Protein AF-A0A920MWX5-F1 (afdb_monomer)

Solvent-accessible surface area (backbone atoms only — not comparable to full-atom values): 4627 Å² total; per-residue (Å²): 96,74,40,82,66,26,31,54,16,87,44,24,77,92,43,78,79,24,44,46,70,69,58,50,50,55,34,49,78,59,74,29,50,78,35,72,40,83,56,54,59,47,61,27,46,70,45,41,53,52,48,54,54,49,53,49,52,51,49,55,52,25,65,78,67,75,54,55,84,81,38,67,69,51,50,55,57,72,66,61,128

Mean predicted aligned error: 4.02 Å

Sequence (81 aa):
MIASHSSCRYFTPGWERNMGDDEIRRLKDNGGVIQINYGSSFVTQASQDKRAANTEKIKVYAEKNGLSAEDEVLKNLSQKK

pLDDT: mean 93.09, std 7.09, range [54.22, 98.19]

Secondary structure (DSSP, 8-state):
-EEEEE-BGGGSTT-TTSBPHHHHHHHHHTT-EEEE--SGGGT-HHHHHHHHHHHHHHHHHHHHHT--TTSHHHHHHHH--

Foldseek 3Di:
DEQQAAAECVQPPPPPSHDYPVRVVVCVVVVYYYDYHPPPNRRHNVSVVVLVVLVVVLVVVCVVVVHDCPDPVSVVSNPDD

Radius of gyration: 17.2 Å; Cα contacts (8 Å, |Δi|>4): 94; chains: 1; bounding box: 39×18×42 Å

Nearest PDB structures (foldseek):
  3os1-assembly1_B  TM=4.154E-01  e=1.026E+00  Human spumaretrovirus
  4ikf-assembly1_B  TM=4.139E-01  e=4.398E+00  Human spumaretrovirus
  3hpg-assembly3_B-2  TM=3.281E-01  e=6.989E+00  Visna/maedi virus EV1 KV1772

Structure (mmCIF, N/CA/C/O backbone):
data_AF-A0A920MWX5-F1
#
_entry.id   AF-A0A920MWX5-F1
#
loop_
_atom_site.group_PDB
_atom_site.id
_atom_site.type_symbol
_atom_site.label_atom_id
_atom_site.label_alt_id
_atom_site.label_comp_id
_atom_site.label_asym_id
_atom_site.label_entity_id
_atom_site.label_seq_id
_atom_site.pdbx_PDB_ins_code
_atom_site.Cartn_x
_atom_site.Cartn_y
_atom_site.Cartn_z
_atom_site.occupancy
_atom_site.B_iso_or_equiv
_atom_site.auth_seq_id
_atom_site.auth_comp_id
_atom_site.auth_asym_id
_atom_site.auth_atom_id
_atom_site.pdbx_PDB_model_num
ATOM 1 N N . MET A 1 1 ? 23.346 -3.433 -4.496 1.00 85.75 1 MET A N 1
ATOM 2 C CA . MET A 1 1 ? 22.373 -2.691 -3.654 1.00 85.75 1 MET A CA 1
ATOM 3 C C . MET A 1 1 ? 21.123 -3.543 -3.486 1.00 85.75 1 MET A C 1
ATOM 5 O O . MET A 1 1 ? 20.733 -4.183 -4.452 1.00 85.75 1 MET A O 1
ATOM 9 N N . ILE A 1 2 ? 20.526 -3.610 -2.296 1.00 94.81 2 ILE A N 1
ATOM 10 C CA . ILE A 1 2 ? 19.357 -4.470 -2.040 1.00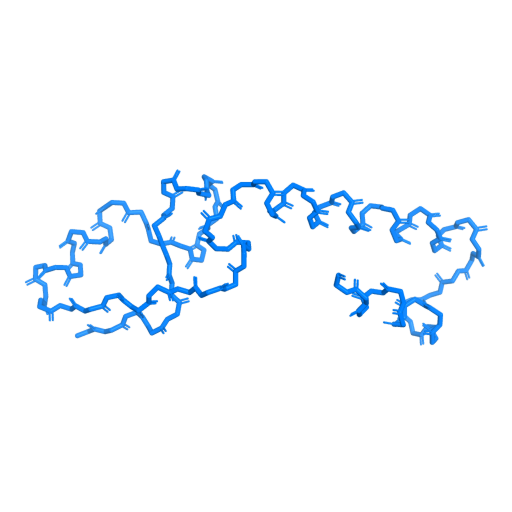 94.81 2 ILE A CA 1
ATOM 11 C C . ILE A 1 2 ? 18.293 -3.674 -1.284 1.00 94.81 2 ILE A C 1
ATOM 13 O O . ILE A 1 2 ? 18.609 -3.013 -0.297 1.00 94.81 2 ILE A O 1
ATOM 17 N N . ALA A 1 3 ? 17.039 -3.787 -1.719 1.00 95.81 3 ALA A N 1
ATOM 18 C CA . ALA A 1 3 ? 15.864 -3.418 -0.938 1.00 95.81 3 ALA A CA 1
ATOM 19 C C . ALA A 1 3 ? 15.247 -4.704 -0.367 1.00 95.81 3 ALA A C 1
ATOM 21 O O . ALA A 1 3 ? 14.484 -5.384 -1.048 1.00 95.81 3 ALA A O 1
ATOM 22 N N . SER A 1 4 ? 15.613 -5.075 0.863 1.00 96.31 4 SER A N 1
ATOM 23 C CA . SER A 1 4 ? 15.318 -6.412 1.415 1.00 96.31 4 SER A CA 1
ATOM 24 C C . SER A 1 4 ? 13.858 -6.639 1.828 1.00 96.31 4 SER A C 1
ATOM 26 O O . SER A 1 4 ? 13.470 -7.761 2.130 1.00 96.31 4 SER A O 1
ATOM 28 N N . HIS A 1 5 ? 13.041 -5.587 1.884 1.00 96.75 5 HIS A N 1
ATOM 29 C CA . HIS A 1 5 ? 11.645 -5.679 2.322 1.00 96.75 5 HIS A CA 1
ATOM 30 C C . HIS A 1 5 ? 10.835 -4.467 1.846 1.00 96.75 5 HIS A C 1
ATOM 32 O O . HIS A 1 5 ? 10.286 -3.698 2.640 1.00 96.75 5 HIS A O 1
ATOM 38 N N . SER A 1 6 ? 10.763 -4.287 0.530 1.00 97.38 6 SER A N 1
ATOM 39 C CA . SER A 1 6 ? 9.978 -3.219 -0.103 1.00 97.38 6 SER A CA 1
ATOM 40 C C . SER A 1 6 ? 9.052 -3.794 -1.175 1.00 97.38 6 SER A C 1
ATOM 42 O O . SER A 1 6 ? 9.008 -5.002 -1.388 1.00 97.38 6 SER A O 1
ATOM 44 N N . SER A 1 7 ? 8.238 -2.971 -1.818 1.00 97.94 7 SER A N 1
ATOM 45 C CA . SER A 1 7 ? 7.341 -3.365 -2.914 1.00 97.94 7 SER A CA 1
ATOM 46 C C . SER A 1 7 ? 7.153 -2.199 -3.886 1.00 97.94 7 SER A C 1
ATOM 48 O O . SER A 1 7 ? 7.742 -1.133 -3.700 1.00 97.94 7 SER A O 1
ATOM 50 N N . CYS A 1 8 ? 6.366 -2.396 -4.945 1.00 97.88 8 CYS A N 1
ATOM 51 C CA . CYS A 1 8 ? 6.134 -1.372 -5.963 1.00 97.88 8 CYS A CA 1
ATOM 52 C C . CYS A 1 8 ? 5.067 -0.372 -5.500 1.00 97.88 8 CYS A C 1
ATOM 54 O O . CYS A 1 8 ? 3.928 -0.758 -5.226 1.00 97.88 8 CYS A O 1
ATOM 56 N N . ARG A 1 9 ? 5.404 0.924 -5.476 1.00 97.88 9 ARG A N 1
ATOM 57 C CA . ARG A 1 9 ? 4.495 2.001 -5.037 1.00 97.88 9 ARG A CA 1
ATOM 58 C C . ARG A 1 9 ? 3.254 2.127 -5.920 1.00 97.88 9 ARG A C 1
ATOM 60 O O . ARG A 1 9 ? 2.230 2.599 -5.447 1.00 97.88 9 ARG A O 1
ATOM 67 N N . TYR A 1 10 ? 3.316 1.638 -7.157 1.00 97.50 10 TYR A N 1
ATOM 68 C CA . TYR A 1 10 ? 2.165 1.534 -8.054 1.00 97.50 10 TYR A CA 1
ATOM 69 C C . TYR A 1 10 ? 0.934 0.879 -7.394 1.00 97.50 10 TYR A C 1
ATOM 71 O O . TYR A 1 10 ? -0.182 1.355 -7.577 1.00 97.50 10 TYR A O 1
ATOM 79 N N . PHE A 1 11 ? 1.125 -0.163 -6.573 1.00 96.44 11 PHE A N 1
ATOM 80 C CA . PHE A 1 11 ? 0.020 -0.874 -5.905 1.00 96.44 11 PHE A CA 1
ATOM 81 C C . PHE A 1 11 ? -0.452 -0.221 -4.597 1.00 96.44 11 PHE A C 1
ATOM 83 O O . PHE A 1 11 ? -1.460 -0.636 -4.021 1.00 96.44 11 PHE A O 1
ATOM 90 N N . THR A 1 12 ? 0.289 0.776 -4.114 1.00 96.69 12 THR A N 1
ATOM 91 C CA . THR A 1 12 ? 0.040 1.495 -2.859 1.00 96.69 12 THR A CA 1
ATOM 92 C C . THR A 1 12 ? 0.444 2.975 -3.006 1.00 96.69 12 THR A C 1
ATOM 94 O O . THR A 1 12 ? 1.490 3.389 -2.479 1.00 96.69 12 THR A O 1
ATOM 97 N N . PRO A 1 13 ? -0.302 3.781 -3.781 1.00 96.31 13 PRO A N 1
ATOM 98 C CA . PRO A 1 13 ? 0.051 5.178 -4.026 1.00 96.31 13 PRO A CA 1
ATOM 99 C C . PRO A 1 13 ? 0.225 5.973 -2.721 1.00 96.31 13 PRO A C 1
ATOM 101 O O . PRO A 1 13 ? -0.536 5.811 -1.776 1.00 96.31 13 PRO A O 1
ATOM 104 N N . GLY A 1 14 ? 1.256 6.821 -2.650 1.00 94.31 14 GLY A N 1
ATOM 105 C CA . GLY A 1 14 ? 1.575 7.608 -1.447 1.00 94.31 14 GLY A CA 1
ATOM 106 C C . GLY A 1 14 ? 2.309 6.847 -0.330 1.00 94.31 14 GLY A C 1
ATOM 107 O O . GLY A 1 14 ? 2.742 7.460 0.641 1.00 94.31 14 GLY A O 1
ATOM 108 N N . TRP A 1 15 ? 2.522 5.532 -0.460 1.00 95.81 15 TRP A N 1
ATOM 109 C CA . TRP A 1 15 ? 3.280 4.752 0.523 1.00 95.81 15 TRP A CA 1
ATOM 110 C C . TRP A 1 15 ? 4.785 4.775 0.224 1.00 95.81 15 TRP A C 1
ATOM 112 O O . TRP A 1 15 ? 5.314 3.903 -0.464 1.00 95.81 15 TRP A O 1
ATOM 122 N N . GLU A 1 16 ? 5.502 5.768 0.751 1.00 95.19 16 GLU A N 1
ATOM 123 C CA . GLU A 1 16 ? 6.937 6.002 0.478 1.00 95.19 16 GLU A CA 1
ATOM 124 C C . GLU A 1 16 ? 7.871 4.880 0.958 1.00 95.19 16 GLU A C 1
ATOM 126 O O . GLU A 1 16 ? 9.020 4.786 0.531 1.00 95.19 16 GLU A O 1
ATOM 131 N N . ARG A 1 17 ? 7.380 3.966 1.806 1.00 95.94 17 ARG A N 1
ATOM 132 C CA . ARG A 1 17 ? 8.108 2.731 2.148 1.00 95.94 17 ARG A CA 1
ATOM 133 C C . ARG A 1 17 ? 8.287 1.798 0.944 1.00 95.94 17 ARG A C 1
ATOM 135 O O . ARG A 1 17 ? 9.215 0.983 0.945 1.00 95.94 17 ARG A O 1
ATOM 142 N N . ASN A 1 18 ? 7.410 1.914 -0.051 1.00 97.69 18 ASN A N 1
ATOM 143 C CA . ASN A 1 18 ? 7.517 1.253 -1.343 1.00 97.69 18 ASN A CA 1
ATOM 144 C C . ASN A 1 18 ? 8.279 2.111 -2.346 1.00 97.69 18 ASN A C 1
ATOM 146 O O . ASN A 1 18 ? 8.206 3.338 -2.298 1.00 97.69 18 ASN A O 1
ATOM 150 N N . MET A 1 19 ? 8.963 1.459 -3.282 1.00 98.19 19 MET A N 1
ATOM 151 C CA . MET A 1 19 ? 9.756 2.124 -4.311 1.00 98.19 19 MET A CA 1
ATOM 152 C C . MET A 1 19 ? 8.872 2.548 -5.487 1.00 98.19 19 MET A C 1
ATOM 154 O O . MET A 1 19 ? 8.071 1.758 -5.994 1.00 98.19 19 MET A O 1
ATOM 158 N N . GLY A 1 20 ? 9.008 3.800 -5.910 1.00 98.06 20 GLY A N 1
ATOM 159 C CA . GLY A 1 20 ? 8.475 4.310 -7.166 1.00 98.06 20 GLY A CA 1
ATOM 160 C C . GLY A 1 20 ? 9.323 3.876 -8.361 1.00 98.06 20 GLY A C 1
ATOM 161 O O . GLY A 1 20 ? 10.434 3.363 -8.214 1.00 98.06 20 GLY A O 1
ATOM 162 N N . ASP A 1 21 ? 8.800 4.101 -9.562 1.00 98.12 21 ASP A N 1
ATOM 163 C CA . ASP A 1 21 ? 9.403 3.581 -10.790 1.00 98.12 21 ASP A CA 1
ATOM 164 C C . ASP A 1 21 ? 10.843 4.062 -11.012 1.00 98.12 21 ASP A C 1
ATOM 166 O O . ASP A 1 21 ? 11.698 3.270 -11.403 1.00 98.12 21 ASP A O 1
ATOM 170 N N . ASP A 1 22 ? 11.145 5.331 -10.726 1.00 97.81 22 ASP A N 1
ATOM 171 C CA . ASP A 1 22 ? 12.495 5.884 -10.904 1.00 97.81 22 ASP A CA 1
ATOM 172 C C . ASP A 1 22 ? 13.510 5.260 -9.942 1.00 97.81 22 ASP A C 1
ATOM 174 O O . ASP A 1 22 ? 14.647 4.966 -10.317 1.00 97.81 22 ASP A O 1
ATOM 178 N N . GLU A 1 23 ? 13.087 4.975 -8.711 1.00 97.38 23 GLU A N 1
ATOM 179 C CA . GLU A 1 23 ? 13.911 4.299 -7.711 1.00 97.38 23 GLU A CA 1
ATOM 180 C C . GLU A 1 23 ? 14.179 2.846 -8.129 1.00 97.38 23 GLU A C 1
ATOM 182 O O . GLU A 1 23 ? 15.304 2.361 -7.989 1.00 97.38 23 GLU A O 1
ATOM 187 N N . ILE A 1 24 ? 13.175 2.163 -8.692 1.00 97.94 24 ILE A N 1
ATOM 188 C CA . ILE A 1 24 ? 13.301 0.795 -9.219 1.00 97.94 24 ILE A CA 1
ATOM 189 C C . ILE A 1 24 ? 14.221 0.765 -10.447 1.00 97.94 24 ILE A C 1
ATOM 191 O O . ILE A 1 24 ? 15.089 -0.106 -10.533 1.00 97.94 24 ILE A O 1
ATOM 195 N N . ARG A 1 25 ? 14.095 1.724 -11.377 1.00 98.00 25 ARG A N 1
ATOM 196 C CA . ARG A 1 25 ? 15.001 1.856 -12.534 1.00 98.00 25 ARG A CA 1
ATOM 197 C C . ARG A 1 25 ? 16.440 2.061 -12.075 1.00 98.00 25 ARG A C 1
ATOM 199 O O . ARG A 1 25 ? 17.319 1.307 -12.480 1.00 98.00 25 ARG A O 1
ATOM 206 N N . ARG A 1 26 ? 16.669 2.983 -11.135 1.00 97.62 26 ARG A N 1
ATOM 207 C CA . ARG A 1 26 ? 17.998 3.206 -10.552 1.00 97.62 26 ARG A CA 1
ATOM 208 C C . ARG A 1 26 ? 18.528 1.965 -9.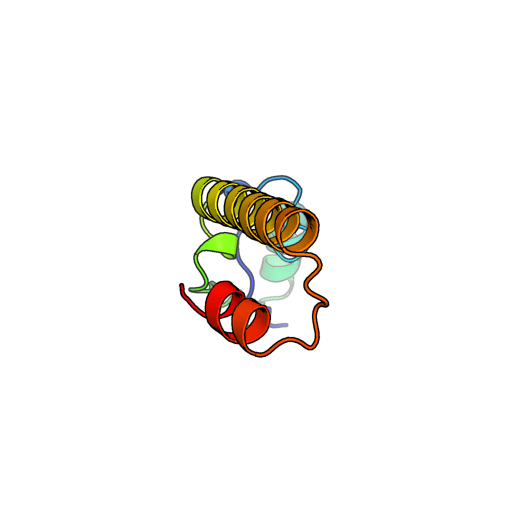830 1.00 97.62 26 ARG A C 1
ATOM 210 O O . ARG A 1 26 ? 19.721 1.682 -9.903 1.00 97.62 26 ARG A O 1
ATOM 217 N N . LEU A 1 27 ? 17.678 1.213 -9.130 1.00 97.25 27 LEU A N 1
ATOM 218 C CA . LEU A 1 27 ? 18.070 -0.052 -8.501 1.00 97.25 27 LEU A CA 1
ATOM 219 C C . LEU A 1 27 ? 18.526 -1.073 -9.551 1.00 97.25 27 LEU A C 1
ATOM 221 O O . LEU A 1 27 ? 19.583 -1.675 -9.368 1.00 97.25 27 LEU A O 1
ATOM 225 N N . LYS A 1 28 ? 17.781 -1.211 -10.656 1.00 97.31 28 LYS A N 1
ATOM 226 C CA . LYS A 1 28 ? 18.123 -2.077 -11.796 1.00 97.31 28 LYS A CA 1
ATOM 227 C C . LYS A 1 28 ? 19.471 -1.702 -12.408 1.00 97.31 28 LYS A C 1
ATOM 229 O O . LYS A 1 28 ? 20.306 -2.578 -12.605 1.00 97.31 28 LYS A O 1
ATOM 234 N N . ASP A 1 29 ? 19.695 -0.416 -12.669 1.00 97.75 29 ASP A N 1
ATOM 235 C CA . ASP A 1 29 ? 20.927 0.076 -13.302 1.00 97.75 29 ASP A CA 1
ATOM 236 C C . ASP A 1 29 ? 22.168 -0.179 -12.429 1.00 97.75 29 ASP A C 1
ATOM 238 O O . ASP A 1 29 ? 23.268 -0.359 -12.939 1.00 97.75 29 ASP A O 1
ATOM 242 N N . ASN A 1 30 ? 21.979 -0.289 -11.110 1.00 97.00 30 ASN A N 1
ATOM 243 C CA . ASN A 1 30 ? 23.018 -0.671 -10.151 1.00 97.00 30 ASN A CA 1
ATOM 244 C C . ASN A 1 30 ? 23.105 -2.193 -9.897 1.00 97.00 30 ASN A C 1
ATOM 246 O O . ASN A 1 30 ? 23.712 -2.611 -8.906 1.00 97.00 30 ASN A O 1
ATOM 250 N N . GLY A 1 31 ? 22.456 -3.027 -10.720 1.00 97.56 31 GLY A N 1
ATOM 251 C CA . GLY A 1 31 ? 22.419 -4.487 -10.552 1.00 97.56 31 GLY A CA 1
ATOM 252 C C . GLY A 1 31 ? 21.771 -4.934 -9.237 1.00 97.56 31 GLY A C 1
ATOM 253 O O . GLY A 1 31 ? 22.144 -5.957 -8.664 1.00 97.56 31 GLY A O 1
ATOM 254 N N . GLY A 1 32 ? 20.871 -4.116 -8.690 1.00 97.62 32 GLY A N 1
ATOM 255 C CA . GLY A 1 32 ? 20.246 -4.348 -7.400 1.00 97.62 32 GLY A CA 1
ATOM 256 C C . GLY A 1 32 ? 19.016 -5.245 -7.457 1.00 97.62 32 GLY A C 1
ATOM 257 O O . GLY A 1 32 ? 18.449 -5.507 -8.514 1.00 97.62 32 GLY A O 1
ATOM 258 N N . VAL A 1 33 ? 18.587 -5.694 -6.279 1.00 97.56 33 VAL A N 1
ATOM 259 C CA . VAL A 1 33 ? 17.439 -6.594 -6.113 1.00 97.56 33 VAL A CA 1
ATOM 260 C C . VAL A 1 33 ? 16.442 -5.987 -5.138 1.00 97.56 33 VAL A C 1
ATOM 262 O O . VAL A 1 33 ? 16.828 -5.455 -4.093 1.00 97.56 33 VAL A O 1
ATOM 265 N N . ILE A 1 34 ? 15.157 -6.100 -5.468 1.00 97.31 34 ILE A N 1
ATOM 266 C CA . ILE A 1 34 ? 14.055 -5.869 -4.536 1.00 97.31 34 ILE A CA 1
ATOM 267 C C . ILE A 1 34 ? 13.506 -7.217 -4.067 1.00 97.31 34 ILE A C 1
ATOM 269 O O . ILE A 1 34 ? 13.129 -8.066 -4.871 1.00 97.31 34 ILE A O 1
ATOM 273 N N . GLN A 1 35 ? 13.469 -7.418 -2.755 1.00 97.69 35 GLN A N 1
ATOM 274 C CA . GLN A 1 35 ? 12.760 -8.525 -2.128 1.00 97.69 35 GLN A CA 1
ATOM 275 C C . GLN A 1 35 ? 11.366 -8.027 -1.742 1.00 97.69 35 GLN A C 1
ATOM 277 O O . GLN A 1 35 ? 11.229 -7.135 -0.898 1.00 97.69 35 GLN A O 1
ATOM 282 N N . ILE A 1 36 ? 10.346 -8.576 -2.408 1.00 97.25 36 ILE A N 1
ATOM 283 C CA . ILE A 1 36 ? 8.956 -8.150 -2.241 1.00 97.25 36 ILE A CA 1
ATOM 284 C C . ILE A 1 36 ? 8.487 -8.429 -0.811 1.00 97.25 36 ILE A C 1
ATOM 286 O O . ILE A 1 36 ? 8.541 -9.558 -0.326 1.00 97.25 36 ILE A O 1
ATOM 290 N N . ASN A 1 37 ? 8.016 -7.383 -0.139 1.00 97.25 37 ASN A N 1
ATOM 291 C CA . ASN A 1 37 ? 7.430 -7.472 1.186 1.00 97.25 37 ASN A CA 1
ATOM 292 C C . ASN A 1 37 ? 6.090 -8.228 1.131 1.00 97.25 37 ASN A C 1
ATOM 294 O O . ASN A 1 37 ? 5.211 -7.911 0.338 1.00 97.25 37 ASN A O 1
ATOM 298 N N . TYR A 1 38 ? 5.929 -9.219 2.005 1.00 94.75 38 TYR A N 1
ATOM 299 C CA . TYR A 1 38 ? 4.723 -10.046 2.108 1.00 94.75 38 TYR A CA 1
ATOM 300 C C . TYR A 1 38 ? 3.638 -9.431 3.010 1.00 94.75 38 TYR A C 1
ATOM 302 O O . TYR A 1 38 ? 2.511 -9.922 3.067 1.00 94.75 38 TYR A O 1
ATOM 310 N N . GLY A 1 39 ? 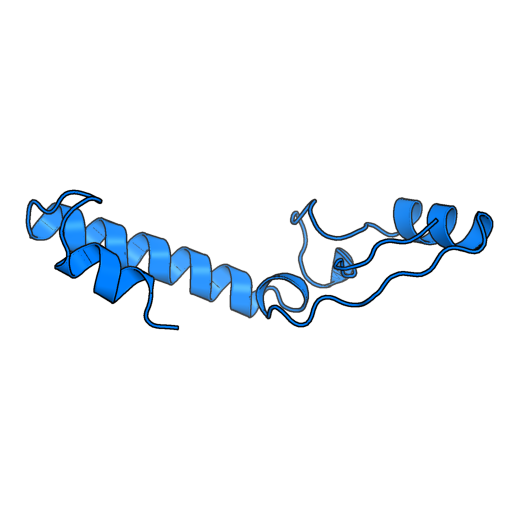3.960 -8.361 3.739 1.00 94.69 39 GLY A N 1
ATOM 311 C CA . GLY A 1 39 ? 3.006 -7.597 4.528 1.00 94.69 39 GLY A CA 1
ATOM 312 C C . GLY A 1 39 ? 1.953 -6.969 3.622 1.00 94.69 39 GLY A C 1
ATOM 313 O O . GLY A 1 39 ? 2.270 -6.172 2.746 1.00 94.69 39 GLY A O 1
ATOM 314 N N . SER A 1 40 ? 0.683 -7.294 3.857 1.00 95.19 40 SER A N 1
ATOM 315 C CA . SER A 1 40 ? -0.430 -6.955 2.960 1.00 95.19 40 SER A CA 1
ATOM 316 C C . SER A 1 40 ? -0.557 -5.453 2.647 1.00 95.19 40 SER A C 1
ATOM 318 O O . SER A 1 40 ? -0.887 -5.074 1.521 1.00 95.19 40 SER A O 1
ATOM 320 N N . SER A 1 41 ? -0.213 -4.587 3.607 1.00 95.00 41 SER A N 1
ATOM 321 C CA . SER A 1 41 ? -0.161 -3.126 3.441 1.00 95.00 41 SER A CA 1
ATOM 322 C C . SER A 1 41 ? 0.915 -2.630 2.463 1.00 95.00 41 SER A C 1
ATOM 324 O O . SER A 1 41 ? 0.854 -1.476 2.059 1.00 95.00 41 SER A O 1
ATOM 326 N N . PHE A 1 42 ? 1.888 -3.460 2.078 1.00 97.38 42 PHE A N 1
ATOM 327 C CA . PHE A 1 42 ? 2.909 -3.140 1.071 1.00 97.38 42 PHE A CA 1
ATOM 328 C C . PHE A 1 42 ? 2.500 -3.581 -0.340 1.00 97.38 42 PHE A C 1
ATOM 330 O O . PHE A 1 42 ? 3.124 -3.156 -1.304 1.00 97.38 42 PHE A O 1
ATOM 337 N N . VAL A 1 43 ? 1.462 -4.407 -0.489 1.00 96.38 43 VAL A N 1
ATOM 338 C CA . VAL A 1 43 ? 1.101 -5.006 -1.787 1.00 96.38 43 VAL A CA 1
ATOM 339 C C . VAL A 1 43 ? -0.289 -4.619 -2.280 1.00 96.38 43 VAL A C 1
ATOM 341 O O . VAL A 1 43 ? -0.577 -4.802 -3.457 1.00 96.38 43 VAL A O 1
ATOM 344 N N . THR A 1 44 ? -1.160 -4.085 -1.415 1.00 96.56 44 THR A N 1
ATOM 345 C CA . THR A 1 44 ? -2.526 -3.696 -1.804 1.00 96.56 44 THR A CA 1
ATOM 346 C C . THR A 1 44 ? -3.007 -2.446 -1.076 1.00 96.56 44 THR A C 1
ATOM 348 O O . THR A 1 44 ? -2.873 -2.339 0.147 1.00 96.56 44 THR A O 1
ATOM 351 N N . GLN A 1 45 ? -3.670 -1.551 -1.812 1.00 96.44 45 GLN A N 1
ATOM 352 C CA . GLN A 1 45 ? -4.361 -0.393 -1.241 1.00 96.44 45 GLN A CA 1
ATOM 353 C C . GLN A 1 45 ? -5.460 -0.808 -0.250 1.00 96.44 45 GLN A C 1
ATOM 355 O O . GLN A 1 45 ? -5.507 -0.300 0.864 1.00 96.44 45 GLN A O 1
ATOM 360 N N . ALA A 1 46 ? -6.255 -1.831 -0.584 1.00 96.94 46 ALA A N 1
ATOM 361 C CA . ALA A 1 46 ? -7.332 -2.324 0.280 1.00 96.94 46 ALA A CA 1
ATOM 362 C C . ALA A 1 46 ? -6.851 -2.721 1.691 1.00 96.94 46 ALA A C 1
ATOM 364 O O . ALA A 1 46 ? -7.562 -2.534 2.681 1.00 96.94 46 ALA A O 1
ATOM 365 N N . SER A 1 47 ? -5.626 -3.246 1.814 1.00 95.31 47 SER A N 1
ATOM 366 C CA . SER A 1 47 ? -5.048 -3.568 3.123 1.00 95.31 47 SER A CA 1
ATOM 367 C C . SER A 1 47 ? -4.637 -2.324 3.911 1.00 95.31 47 SER A C 1
ATOM 369 O O . SER A 1 47 ? -4.686 -2.345 5.142 1.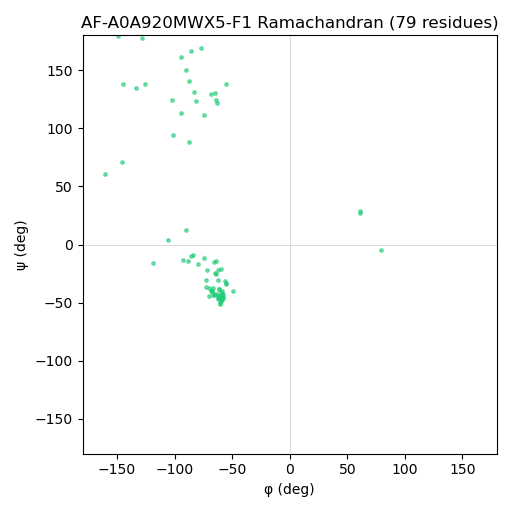00 95.31 47 SER A O 1
ATOM 371 N N . GLN A 1 48 ? -4.236 -1.244 3.235 1.00 94.69 48 GLN A N 1
ATOM 372 C CA . GLN A 1 48 ? -3.995 0.046 3.884 1.00 94.69 48 GLN A CA 1
ATOM 373 C C . GLN A 1 48 ? -5.304 0.678 4.350 1.00 94.69 48 GLN A C 1
ATOM 375 O O . GLN A 1 48 ? -5.396 1.095 5.504 1.00 94.69 48 GLN A O 1
ATOM 380 N N . ASP A 1 49 ? -6.334 0.649 3.506 1.00 95.50 49 ASP A N 1
ATOM 381 C CA . ASP A 1 49 ? -7.652 1.199 3.824 1.00 95.50 49 ASP A CA 1
ATOM 382 C C . ASP A 1 49 ? -8.269 0.472 5.027 1.00 95.50 49 ASP A C 1
ATOM 384 O O . ASP A 1 49 ? -8.730 1.102 5.982 1.00 95.50 49 ASP A O 1
ATOM 388 N N . LYS A 1 50 ? -8.187 -0.870 5.055 1.00 94.38 50 LYS A N 1
ATOM 389 C CA . LYS A 1 50 ? -8.614 -1.679 6.209 1.00 94.38 50 LYS A CA 1
ATOM 390 C C . LYS A 1 50 ? -7.852 -1.295 7.478 1.00 94.38 50 LYS A C 1
ATOM 392 O O . LYS A 1 50 ? -8.456 -1.189 8.545 1.00 94.38 50 LYS A O 1
ATOM 397 N N . ARG A 1 51 ? -6.533 -1.096 7.385 1.00 91.88 51 ARG A N 1
ATOM 398 C CA . ARG A 1 51 ? -5.707 -0.683 8.527 1.00 91.88 51 ARG A CA 1
ATOM 399 C C . ARG A 1 51 ? -6.144 0.688 9.049 1.00 91.88 51 ARG A C 1
AT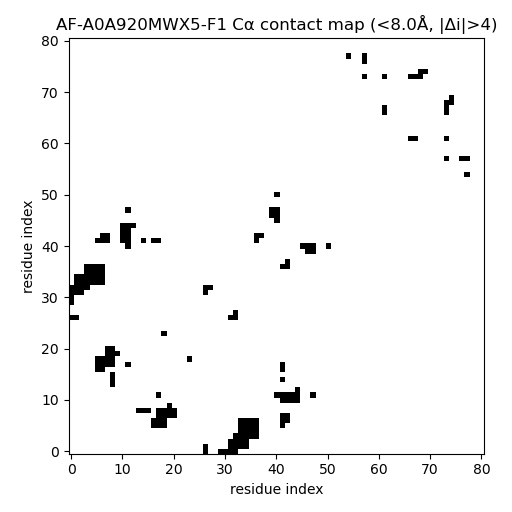OM 401 O O . ARG A 1 51 ? -6.345 0.809 10.253 1.00 91.88 51 ARG A O 1
ATOM 408 N N . ALA A 1 52 ? -6.340 1.672 8.172 1.00 93.19 52 ALA A N 1
ATOM 409 C CA . ALA A 1 52 ? -6.803 3.007 8.550 1.00 93.19 52 ALA A CA 1
ATOM 410 C C . ALA A 1 52 ? -8.184 2.962 9.225 1.00 93.19 52 ALA A C 1
ATOM 412 O O . ALA A 1 52 ? -8.362 3.511 10.312 1.00 93.19 52 ALA A O 1
ATOM 413 N N . 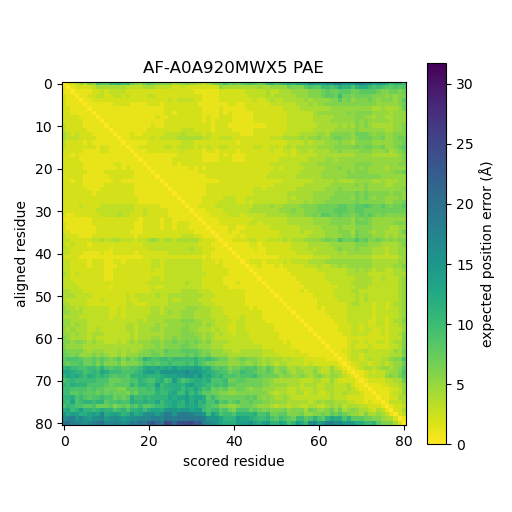ALA A 1 53 ? -9.132 2.220 8.645 1.00 94.62 53 ALA A N 1
ATOM 414 C CA . ALA A 1 53 ? -10.459 2.034 9.226 1.00 94.62 53 ALA A CA 1
ATOM 415 C C . ALA A 1 53 ? -10.408 1.348 10.603 1.00 94.62 53 ALA A C 1
ATOM 417 O O . ALA A 1 53 ? -11.163 1.703 11.506 1.00 94.62 53 ALA A O 1
ATOM 418 N N . ASN A 1 54 ? -9.520 0.367 10.787 1.00 92.31 54 ASN A N 1
ATOM 419 C CA . ASN A 1 54 ? -9.338 -0.294 12.078 1.00 92.31 54 ASN A CA 1
ATOM 420 C C . ASN A 1 54 ? -8.721 0.641 13.124 1.00 92.31 54 ASN A C 1
ATOM 422 O O . ASN A 1 54 ? -9.166 0.629 14.270 1.00 92.31 54 ASN A O 1
ATOM 426 N N . THR A 1 55 ? -7.744 1.469 12.743 1.00 91.50 55 THR A N 1
ATOM 427 C CA . THR A 1 55 ? -7.180 2.496 13.630 1.00 91.50 55 THR A CA 1
ATOM 428 C C . THR A 1 55 ? -8.262 3.456 14.119 1.00 91.50 55 THR A C 1
ATOM 430 O O . THR A 1 55 ? -8.345 3.700 15.321 1.00 91.50 55 THR A O 1
ATOM 433 N N . GLU A 1 56 ? -9.140 3.922 13.229 1.00 93.81 56 GLU A N 1
ATOM 434 C CA . GLU A 1 56 ? -10.240 4.812 13.615 1.00 93.81 56 GLU A CA 1
ATOM 435 C C . GLU A 1 56 ? -11.242 4.120 14.551 1.00 93.81 56 GLU A C 1
ATOM 437 O O . GLU A 1 56 ? -11.622 4.675 15.578 1.00 93.81 56 GLU A O 1
ATOM 442 N N . LYS A 1 57 ? -11.614 2.864 14.272 1.00 92.38 57 LYS A N 1
ATOM 443 C CA . LYS A 1 57 ? -12.499 2.087 15.160 1.00 92.38 57 LYS A CA 1
ATOM 444 C C . LYS A 1 57 ? -11.927 1.940 16.569 1.00 92.38 57 LYS A C 1
ATOM 446 O O . LYS A 1 57 ? -12.669 2.062 17.541 1.00 92.38 57 LYS A O 1
ATOM 451 N N . ILE A 1 58 ? -10.627 1.667 16.678 1.00 91.25 58 ILE A N 1
ATOM 452 C CA . ILE A 1 58 ? -9.945 1.539 17.972 1.00 91.25 58 ILE A CA 1
ATOM 453 C C . ILE A 1 58 ? -9.945 2.884 18.701 1.00 91.25 58 ILE A C 1
ATOM 455 O O . ILE A 1 58 ? -10.235 2.913 19.893 1.00 91.25 58 ILE A O 1
ATOM 459 N N . LYS A 1 59 ? -9.683 3.987 17.991 1.00 91.88 59 LYS A N 1
ATOM 460 C CA . LYS A 1 59 ? -9.718 5.340 18.554 1.00 91.88 59 LYS A CA 1
ATOM 461 C C . LYS A 1 59 ? -11.104 5.696 19.102 1.00 91.88 59 LYS A C 1
ATOM 463 O O . LYS A 1 59 ? -11.216 6.053 20.269 1.00 91.88 59 LYS A O 1
ATOM 468 N N . VAL A 1 60 ? -12.161 5.509 18.310 1.00 94.44 60 VAL A N 1
ATOM 469 C CA . VAL A 1 60 ? -13.549 5.765 18.741 1.00 94.44 60 VAL A CA 1
ATOM 470 C C . VAL A 1 60 ? -13.928 4.896 19.944 1.00 94.44 60 VAL A C 1
ATOM 472 O O . VAL A 1 60 ? -14.580 5.362 20.879 1.00 94.44 60 VAL A O 1
ATOM 475 N N . TYR A 1 61 ? -13.515 3.625 19.948 1.00 91.88 61 TYR A N 1
ATOM 476 C CA . TYR A 1 61 ? -13.732 2.741 21.091 1.00 91.88 61 TYR A CA 1
ATOM 477 C C . TYR A 1 61 ? -12.987 3.233 22.340 1.00 91.88 61 TYR A C 1
ATOM 479 O O . TYR A 1 61 ? -13.568 3.224 23.423 1.00 91.88 61 TYR A O 1
ATOM 487 N N . ALA A 1 62 ? -11.738 3.679 22.205 1.00 93.94 62 ALA A N 1
ATOM 488 C CA . ALA A 1 62 ? -10.956 4.213 23.314 1.00 93.94 62 ALA A CA 1
ATOM 489 C C . ALA A 1 62 ? -11.621 5.451 23.930 1.00 93.94 62 ALA A C 1
ATOM 491 O O . ALA A 1 62 ? -11.870 5.473 25.133 1.00 93.94 62 ALA A O 1
ATOM 492 N N . GLU A 1 63 ? -12.002 6.422 23.096 1.00 94.56 63 GLU A N 1
ATOM 493 C CA . GLU A 1 63 ? -12.665 7.661 23.523 1.00 94.56 63 GLU A CA 1
ATOM 494 C C . GLU A 1 63 ? -13.992 7.382 24.239 1.00 94.56 63 GLU A C 1
ATOM 496 O O . GLU A 1 63 ? -14.235 7.909 25.324 1.00 94.56 63 GLU A O 1
ATOM 501 N N . LYS A 1 64 ? -14.830 6.493 23.687 1.00 94.88 64 LYS A N 1
ATOM 502 C CA . LYS A 1 64 ? -16.125 6.133 24.287 1.00 94.88 64 LYS A CA 1
ATOM 503 C C . LYS A 1 64 ? -15.987 5.476 25.664 1.00 94.88 64 LYS A C 1
ATOM 505 O O . LYS A 1 64 ? -16.898 5.591 26.480 1.00 94.88 64 LYS A O 1
ATOM 510 N N . ASN A 1 65 ? -14.891 4.761 25.901 1.00 94.75 65 ASN A N 1
ATOM 511 C CA . ASN A 1 65 ? -14.671 4.002 27.131 1.00 94.75 65 ASN A CA 1
ATOM 512 C C . ASN A 1 65 ? -13.657 4.668 28.077 1.00 94.75 65 ASN A C 1
ATOM 514 O O . ASN A 1 65 ? -13.333 4.081 29.105 1.00 94.75 65 ASN A O 1
ATOM 518 N N . GLY A 1 66 ? -13.159 5.867 27.747 1.00 93.75 66 GLY A N 1
ATOM 519 C CA . GLY A 1 66 ? -12.156 6.573 28.548 1.00 93.75 66 GLY A CA 1
ATOM 520 C C . GLY A 1 66 ? -10.833 5.814 28.690 1.00 93.75 66 GLY A C 1
ATOM 521 O O . GLY A 1 66 ? -10.167 5.958 29.711 1.00 93.75 66 GLY A O 1
ATOM 522 N N . LEU A 1 67 ? -10.484 4.984 27.703 1.00 92.31 67 LEU A N 1
ATOM 523 C CA . LEU A 1 67 ? -9.301 4.127 27.748 1.00 92.31 67 LEU A CA 1
ATOM 524 C C . LEU A 1 67 ? -8.065 4.862 27.223 1.00 92.31 67 LEU A C 1
ATOM 526 O O . LEU A 1 67 ? -8.133 5.572 26.214 1.00 92.31 67 LEU A O 1
ATOM 530 N N . SER A 1 68 ? -6.925 4.638 27.867 1.00 87.25 68 SER A N 1
ATOM 531 C CA . SER A 1 68 ? -5.615 5.097 27.411 1.00 87.25 68 SER A CA 1
ATOM 532 C C . SER A 1 68 ? -4.898 4.008 26.608 1.00 87.25 68 SER A C 1
ATOM 534 O O . SER A 1 68 ? -5.223 2.822 26.681 1.00 87.25 68 SER A O 1
ATOM 536 N N . ALA A 1 69 ? -3.889 4.393 25.823 1.00 80.00 69 ALA A N 1
ATOM 537 C CA . ALA A 1 69 ? -3.119 3.456 24.997 1.00 80.00 69 ALA A CA 1
ATOM 538 C C . ALA A 1 69 ? -2.413 2.359 25.822 1.00 80.00 69 ALA A C 1
ATOM 540 O O . ALA 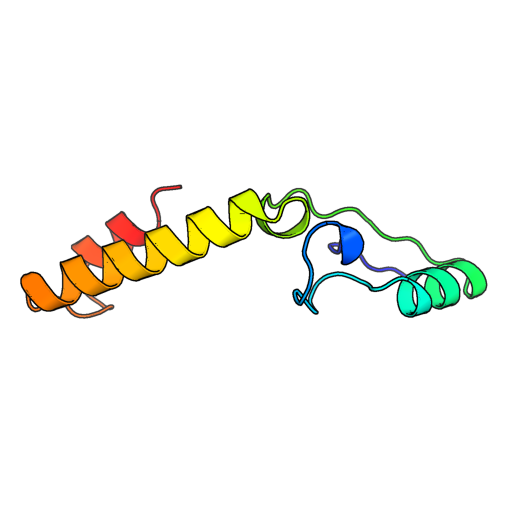A 1 69 ? -2.057 1.298 25.299 1.00 80.00 69 ALA A O 1
ATOM 541 N N . GLU A 1 70 ? -2.209 2.609 27.113 1.00 84.81 70 GLU A N 1
ATOM 542 C CA . GLU A 1 70 ? -1.576 1.705 28.062 1.00 84.81 70 GLU A CA 1
ATOM 543 C C . GLU A 1 70 ? -2.526 0.615 28.570 1.00 84.81 70 GLU A C 1
ATOM 545 O O . GLU A 1 70 ? -2.038 -0.411 29.061 1.00 84.81 70 GLU A O 1
ATOM 550 N N . ASP A 1 71 ? -3.839 0.785 28.403 1.00 90.81 71 ASP A N 1
ATOM 551 C CA . ASP A 1 71 ? -4.829 -0.184 28.853 1.00 90.81 71 ASP A CA 1
ATOM 552 C C . ASP A 1 71 ? -4.694 -1.506 28.093 1.00 90.81 71 ASP A C 1
ATOM 554 O O . ASP A 1 71 ? -4.671 -1.564 26.857 1.00 90.81 71 ASP A O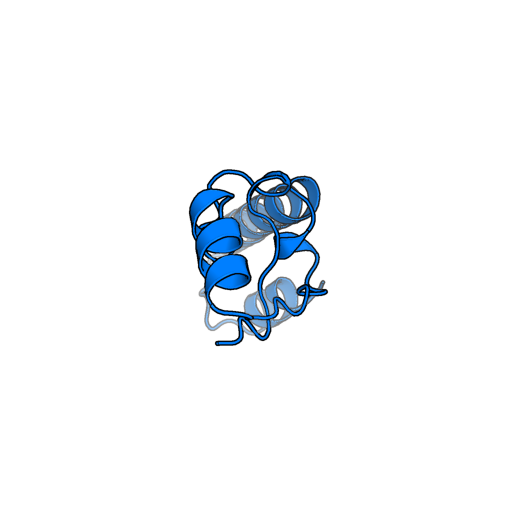 1
ATOM 558 N N . GLU A 1 72 ? -4.657 -2.611 28.843 1.00 88.56 72 GLU A N 1
ATOM 559 C CA . GLU A 1 72 ? -4.528 -3.963 28.285 1.00 88.56 72 GLU A CA 1
ATOM 560 C C . GLU A 1 72 ? -5.626 -4.278 27.264 1.00 88.56 72 GLU A C 1
ATOM 562 O O . GLU A 1 72 ? -5.389 -4.976 26.277 1.00 88.56 72 GLU A O 1
ATOM 567 N N . VAL A 1 73 ? -6.818 -3.708 27.452 1.00 87.38 73 VA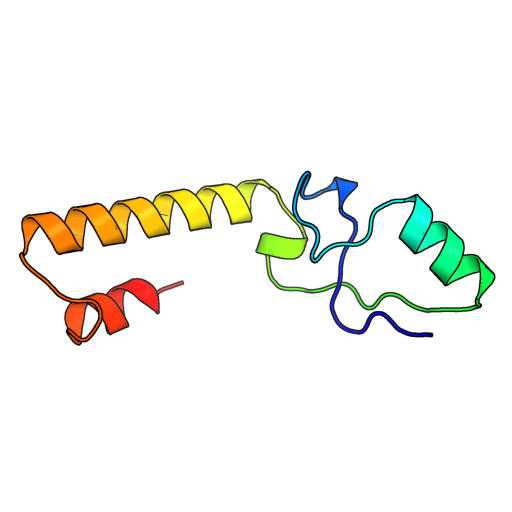L A N 1
ATOM 568 C CA . VAL A 1 73 ? -7.945 -3.850 26.526 1.00 87.38 73 VAL A CA 1
ATOM 569 C C . VAL A 1 73 ? -7.602 -3.281 25.144 1.00 87.38 73 VAL A C 1
ATOM 571 O O . VAL A 1 73 ? -7.823 -3.961 24.140 1.00 87.38 73 VAL A O 1
ATOM 574 N N . LEU A 1 74 ? -7.013 -2.082 25.061 1.00 85.62 74 LEU A N 1
ATOM 575 C CA . LEU A 1 74 ? -6.610 -1.486 23.780 1.00 85.62 74 LEU A CA 1
ATOM 576 C C . LEU A 1 74 ? -5.379 -2.173 23.183 1.00 85.62 74 LEU A C 1
ATOM 578 O O . LEU A 1 74 ? -5.320 -2.380 21.965 1.00 85.62 74 LEU A O 1
ATOM 582 N N . LYS A 1 75 ? -4.426 -2.598 24.019 1.00 84.06 75 LYS A N 1
ATOM 583 C CA . LYS A 1 75 ? -3.278 -3.408 23.577 1.00 84.06 75 LYS A CA 1
ATOM 584 C C . LYS A 1 75 ? -3.746 -4.699 22.903 1.00 84.06 75 LYS A C 1
ATOM 586 O O . LYS A 1 75 ? -3.312 -5.004 21.797 1.00 84.06 75 LYS A O 1
ATOM 591 N N . ASN A 1 76 ? -4.703 -5.402 23.501 1.00 85.56 76 ASN A N 1
ATOM 592 C CA . ASN A 1 76 ? -5.246 -6.640 22.945 1.00 85.56 76 ASN A CA 1
ATOM 593 C C . ASN A 1 76 ? -6.096 -6.406 21.686 1.00 85.56 76 ASN A C 1
ATOM 595 O O . ASN A 1 76 ? -6.035 -7.199 20.746 1.00 85.56 76 ASN A O 1
ATOM 599 N N . LEU A 1 77 ? -6.879 -5.323 21.633 1.00 83.88 77 LEU A N 1
ATOM 600 C CA . LEU A 1 77 ? -7.678 -4.981 20.450 1.00 83.88 77 LEU A CA 1
ATOM 601 C C . LEU A 1 77 ? -6.808 -4.584 19.252 1.00 83.88 77 LEU A C 1
ATOM 603 O O . LEU A 1 77 ? -7.091 -5.005 18.133 1.00 83.88 77 LEU A O 1
ATOM 607 N N . SER A 1 78 ? -5.735 -3.826 19.478 1.00 75.81 78 SER A N 1
ATOM 608 C CA . SER A 1 78 ? -4.812 -3.388 18.420 1.00 75.81 78 SER A CA 1
ATOM 609 C C . SER A 1 78 ? -3.929 -4.508 17.859 1.00 75.81 78 SER A C 1
ATOM 611 O O . SER A 1 78 ? -3.455 -4.405 16.727 1.00 75.81 78 SER A O 1
ATOM 613 N N . GLN A 1 79 ? -3.733 -5.592 18.614 1.00 75.19 79 GLN A N 1
ATOM 614 C CA . GLN A 1 79 ? -2.935 -6.750 18.202 1.00 75.19 79 GLN A CA 1
ATOM 615 C C . GLN A 1 79 ? -3.734 -7.815 17.429 1.00 75.19 79 GLN A C 1
ATOM 617 O O . GLN A 1 79 ? -3.131 -8.682 16.789 1.00 75.19 79 GLN A O 1
ATOM 622 N N . LYS A 1 80 ? -5.073 -7.760 17.439 1.00 69.62 80 LYS A N 1
ATOM 623 C CA . LYS A 1 80 ? -5.921 -8.674 16.655 1.00 69.62 80 LYS A CA 1
ATOM 624 C C . LYS A 1 80 ? -5.889 -8.281 15.170 1.00 69.62 80 LYS A C 1
ATOM 626 O O . LYS A 1 80 ? -6.380 -7.220 14.793 1.00 69.62 80 LYS A O 1
ATOM 631 N N . LYS A 1 81 ? -5.272 -9.137 14.347 1.00 54.22 81 LYS A N 1
ATOM 632 C CA . LYS A 1 81 ? -5.144 -8.986 12.883 1.00 54.22 81 LYS A CA 1
ATOM 633 C C . LYS A 1 81 ? -6.427 -9.359 12.137 1.00 54.22 81 LYS A C 1
ATOM 635 O O . LYS A 1 81 ? -7.051 -10.361 12.540 1.00 54.22 81 LYS A O 1
#